Protein AF-A0A939VEC1-F1 (afdb_monomer)

Secondary structure (DSSP, 8-state):
--S---HHHHHHHHHHHHHHH-TTHHHHHHHHHHHHHHHHHHHHHHHHHHHHHHH--

Structure (mmCIF, N/CA/C/O backbone):
data_AF-A0A939VEC1-F1
#
_entry.id   AF-A0A939VEC1-F1
#
loop_
_atom_site.group_PDB
_atom_site.id
_atom_site.type_symbol
_atom_site.label_atom_id
_atom_site.label_alt_id
_atom_site.label_comp_id
_atom_site.label_asym_id
_atom_site.label_entity_id
_atom_site.label_seq_id
_atom_site.pdbx_PDB_ins_code
_atom_site.Cartn_x
_atom_site.Cartn_y
_atom_site.Cartn_z
_atom_site.occupancy
_atom_site.B_iso_or_equiv
_atom_site.auth_seq_id
_atom_site.auth_comp_id
_atom_site.auth_asym_id
_atom_site.auth_atom_id
_atom_site.pdbx_PDB_model_num
ATOM 1 N N . MET A 1 1 ? 7.680 -26.363 -21.111 1.00 57.88 1 MET A N 1
ATOM 2 C CA . MET A 1 1 ? 7.596 -25.145 -21.950 1.00 57.88 1 MET A CA 1
ATOM 3 C C . MET A 1 1 ? 6.558 -24.120 -21.457 1.00 57.88 1 MET A C 1
ATOM 5 O O . MET A 1 1 ? 6.366 -23.127 -22.134 1.00 57.88 1 MET A O 1
ATOM 9 N N . LEU A 1 2 ? 5.931 -24.298 -20.280 1.00 58.75 2 LEU A N 1
ATOM 10 C CA . LEU A 1 2 ? 4.930 -23.370 -19.707 1.00 58.75 2 LEU A CA 1
ATOM 11 C C . LEU A 1 2 ? 5.216 -23.044 -18.224 1.00 58.75 2 LEU A C 1
ATOM 13 O O . LEU A 1 2 ? 4.303 -22.846 -17.435 1.00 58.75 2 LEU A O 1
ATOM 17 N N . GLY A 1 3 ? 6.483 -23.106 -17.808 1.00 62.41 3 GLY A N 1
ATOM 18 C CA . GLY A 1 3 ? 6.844 -23.199 -16.387 1.00 62.41 3 GLY A CA 1
ATOM 19 C C . GLY A 1 3 ? 7.739 -22.090 -15.861 1.00 62.41 3 GLY A C 1
ATOM 20 O O . GLY A 1 3 ? 8.277 -22.242 -14.775 1.00 62.41 3 GLY A O 1
ATOM 21 N N . ASN A 1 4 ? 7.954 -21.019 -16.619 1.00 66.38 4 ASN A N 1
ATOM 22 C CA . ASN A 1 4 ? 8.795 -19.925 -16.160 1.00 66.38 4 ASN A CA 1
ATOM 23 C C . ASN A 1 4 ? 8.233 -18.628 -16.727 1.00 66.38 4 ASN A C 1
ATOM 25 O O . ASN A 1 4 ? 8.800 -18.099 -17.675 1.00 66.38 4 ASN A O 1
ATOM 29 N N . ILE A 1 5 ? 7.102 -18.160 -16.170 1.00 72.94 5 ILE A N 1
ATOM 30 C CA . ILE A 1 5 ? 6.724 -16.755 -16.348 1.00 72.94 5 ILE A CA 1
ATOM 31 C C . ILE A 1 5 ? 7.866 -15.956 -15.728 1.00 72.94 5 ILE A C 1
ATOM 33 O O . ILE A 1 5 ? 7.953 -15.803 -14.507 1.00 72.94 5 ILE A O 1
ATOM 37 N N . GLY A 1 6 ? 8.816 -15.577 -16.572 1.00 84.62 6 GLY A N 1
ATOM 38 C CA . GLY A 1 6 ? 10.040 -14.936 -16.140 1.00 84.62 6 GLY A CA 1
ATOM 39 C C . GLY A 1 6 ? 9.728 -13.531 -15.654 1.00 84.62 6 GLY A C 1
ATOM 40 O O . GLY A 1 6 ? 8.716 -12.934 -16.027 1.00 84.62 6 GLY A O 1
ATOM 41 N N . THR A 1 7 ? 10.639 -12.951 -14.876 1.00 89.06 7 THR A N 1
ATOM 42 C CA . THR A 1 7 ? 10.526 -11.556 -14.427 1.00 89.06 7 THR A CA 1
ATOM 43 C C . THR A 1 7 ? 10.206 -10.604 -15.591 1.00 89.06 7 THR A C 1
ATOM 45 O O . THR A 1 7 ? 9.422 -9.675 -15.422 1.00 89.06 7 THR A O 1
ATOM 48 N N . GLY A 1 8 ? 10.736 -10.870 -16.794 1.00 90.62 8 GLY A N 1
ATOM 49 C CA . GLY A 1 8 ? 10.461 -10.085 -18.003 1.00 90.62 8 GLY A CA 1
ATOM 50 C C . GLY A 1 8 ? 8.999 -10.112 -18.467 1.00 90.62 8 GLY A C 1
ATOM 51 O O . GLY A 1 8 ? 8.452 -9.064 -18.801 1.00 90.62 8 GLY A O 1
ATOM 52 N N . GLU A 1 9 ? 8.337 -11.268 -18.440 1.00 89.44 9 GLU A N 1
ATOM 53 C CA . GLU A 1 9 ? 6.928 -11.386 -18.846 1.00 89.44 9 GLU A CA 1
ATOM 54 C C . GLU A 1 9 ? 6.006 -10.691 -17.841 1.00 89.44 9 GLU A C 1
ATOM 56 O O . GLU A 1 9 ? 5.080 -9.985 -18.238 1.00 89.44 9 GLU A O 1
ATOM 61 N N . ILE A 1 10 ? 6.317 -10.797 -16.543 1.00 92.06 10 ILE A N 1
ATOM 62 C CA . ILE A 1 10 ? 5.598 -10.068 -15.487 1.00 92.06 10 ILE A CA 1
ATOM 63 C C . ILE A 1 10 ? 5.716 -8.556 -15.705 1.00 92.06 10 ILE A C 1
ATOM 65 O O . ILE A 1 10 ? 4.712 -7.851 -15.613 1.00 92.06 10 ILE A O 1
ATOM 69 N N . VAL A 1 11 ? 6.911 -8.050 -16.031 1.00 93.44 11 VAL A N 1
ATOM 70 C CA . VAL A 1 11 ? 7.111 -6.619 -16.320 1.00 93.44 11 VAL A CA 1
ATOM 71 C C . VAL A 1 11 ? 6.299 -6.181 -17.539 1.00 93.44 11 VAL A C 1
ATOM 73 O O . VAL A 1 11 ? 5.665 -5.130 -17.490 1.00 93.44 11 VAL A O 1
ATOM 76 N N . ILE A 1 12 ? 6.263 -6.978 -18.609 1.00 94.44 12 ILE A N 1
ATOM 77 C CA . ILE A 1 12 ? 5.484 -6.655 -19.815 1.00 94.44 12 ILE A CA 1
ATOM 78 C C . ILE A 1 12 ? 3.984 -6.604 -19.501 1.00 94.44 12 ILE A C 1
ATOM 80 O O . ILE A 1 12 ? 3.310 -5.653 -19.898 1.00 94.44 12 ILE A O 1
ATOM 84 N N . ILE A 1 13 ? 3.461 -7.575 -18.748 1.00 93.12 13 ILE A N 1
ATOM 85 C CA . ILE A 1 13 ? 2.052 -7.588 -18.328 1.00 93.12 13 ILE A CA 1
ATOM 86 C C . ILE A 1 13 ? 1.753 -6.385 -17.426 1.00 93.12 13 ILE A C 1
ATOM 88 O O . ILE A 1 13 ? 0.753 -5.696 -17.629 1.00 93.12 13 ILE A O 1
ATOM 92 N N . ALA A 1 14 ? 2.633 -6.087 -16.469 1.00 91.88 14 ALA A N 1
ATOM 93 C CA . ALA A 1 14 ? 2.489 -4.932 -15.591 1.00 91.88 14 ALA A CA 1
ATOM 94 C C . ALA A 1 14 ? 2.479 -3.618 -16.385 1.00 91.88 14 ALA A C 1
ATOM 96 O O . ALA A 1 14 ? 1.644 -2.759 -16.114 1.00 91.88 14 ALA A O 1
ATOM 97 N N . LEU A 1 15 ? 3.342 -3.476 -17.395 1.00 94.44 15 LEU A N 1
ATOM 98 C CA . LEU A 1 15 ? 3.350 -2.323 -18.296 1.00 94.44 15 LEU A CA 1
ATOM 99 C C . LEU A 1 15 ? 2.078 -2.243 -19.144 1.00 94.44 15 LEU A C 1
ATOM 101 O O . LEU A 1 15 ? 1.519 -1.158 -19.276 1.00 94.44 15 LEU A O 1
ATOM 105 N N . ALA A 1 16 ? 1.576 -3.360 -19.673 1.00 94.62 16 ALA A N 1
ATOM 106 C CA . ALA A 1 16 ? 0.318 -3.378 -20.418 1.00 94.62 16 ALA A CA 1
ATOM 107 C C . ALA A 1 16 ? -0.857 -2.912 -19.540 1.00 94.62 16 ALA A C 1
ATOM 109 O O . ALA A 1 16 ? -1.612 -2.021 -19.930 1.00 94.62 16 ALA A O 1
ATOM 110 N N . VAL A 1 17 ? -0.964 -3.433 -18.314 1.00 93.56 17 VAL A N 1
ATOM 111 C CA . VAL A 1 17 ? -1.958 -2.984 -17.325 1.00 93.56 17 VAL A CA 1
ATOM 112 C C . VAL A 1 17 ? -1.752 -1.503 -16.983 1.00 93.56 17 VAL A C 1
ATOM 114 O O . VAL A 1 17 ? -2.715 -0.740 -16.926 1.00 93.56 17 VAL A O 1
ATOM 117 N N . LEU A 1 18 ? -0.506 -1.057 -16.818 1.00 93.25 18 LEU A N 1
ATOM 118 C CA . LEU A 1 18 ? -0.179 0.338 -16.528 1.00 93.25 18 LEU A CA 1
ATOM 119 C C . LEU A 1 18 ? -0.576 1.286 -17.665 1.00 93.25 18 LEU A C 1
ATOM 121 O O . LEU A 1 18 ? -0.997 2.403 -17.384 1.00 93.25 18 LEU A O 1
ATOM 125 N N . LEU A 1 19 ? -0.462 0.866 -18.925 1.00 93.88 19 LEU A N 1
ATOM 126 C CA .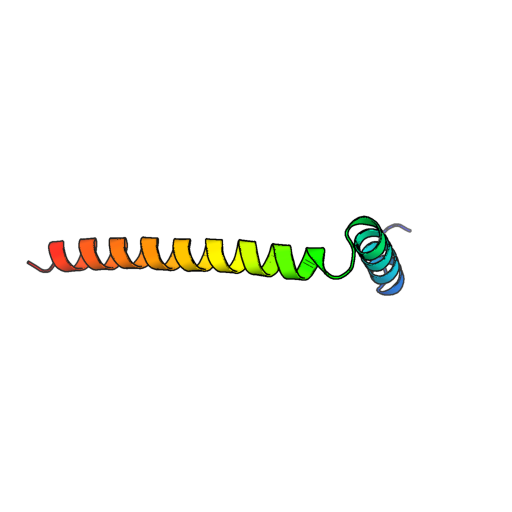 LEU A 1 19 ? -0.887 1.656 -20.083 1.00 93.88 19 LEU A CA 1
ATOM 127 C C . LEU A 1 19 ? -2.414 1.716 -20.203 1.00 93.88 19 LEU A C 1
ATOM 129 O O . LEU A 1 19 ? -2.955 2.780 -20.493 1.00 93.88 19 LEU A O 1
ATOM 133 N N . LEU A 1 20 ? -3.111 0.608 -19.933 1.00 93.56 20 LEU A N 1
ATOM 134 C CA . LEU A 1 20 ? -4.577 0.544 -19.992 1.00 93.56 20 LEU A CA 1
ATOM 135 C C . LEU A 1 20 ? -5.245 1.342 -18.867 1.00 93.56 20 LEU A C 1
ATOM 137 O O . LEU A 1 20 ? -6.205 2.077 -19.096 1.00 93.56 20 LEU A O 1
ATOM 141 N N . PHE A 1 21 ? -4.747 1.200 -17.640 1.00 90.62 21 PHE A N 1
ATOM 142 C CA . PHE A 1 21 ? -5.331 1.849 -16.467 1.00 90.62 21 PHE A CA 1
ATOM 143 C C . PHE A 1 21 ? -4.667 3.194 -16.146 1.00 90.62 21 PHE A C 1
ATOM 145 O O . PHE A 1 21 ? -5.285 4.048 -15.514 1.00 90.62 21 PHE A O 1
ATOM 152 N N . GLY A 1 22 ? -3.441 3.432 -16.604 1.00 86.81 22 GLY A N 1
ATOM 153 C CA . GLY A 1 22 ? -2.638 4.599 -16.250 1.00 86.81 22 GLY A CA 1
ATOM 154 C C . GLY A 1 22 ? -1.977 4.460 -14.873 1.00 86.81 22 GLY A C 1
ATOM 155 O O . GLY A 1 22 ? -2.571 3.968 -13.911 1.00 86.81 22 GLY A O 1
ATOM 156 N N . GLY A 1 23 ? -0.756 4.985 -14.731 1.00 85.50 23 GLY A N 1
ATOM 157 C CA . GLY A 1 23 ? 0.014 4.894 -13.480 1.00 85.50 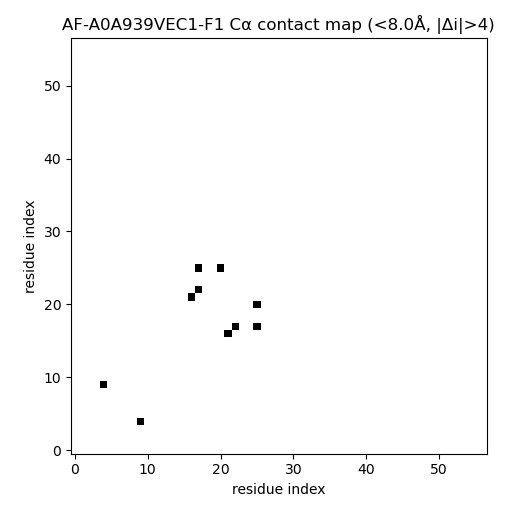23 GLY A CA 1
ATOM 158 C C . GLY A 1 23 ? -0.582 5.600 -12.264 1.00 85.50 23 GLY A C 1
ATOM 159 O O . GLY A 1 23 ? -0.161 5.336 -11.144 1.00 85.50 23 GLY A O 1
ATOM 160 N N . LYS A 1 24 ? -1.586 6.461 -12.456 1.00 86.69 24 LYS A N 1
ATOM 161 C CA . LYS A 1 24 ? -2.284 7.148 -11.359 1.00 86.69 24 LYS A CA 1
ATOM 162 C C . LYS A 1 24 ? -3.471 6.357 -10.803 1.00 86.69 24 LYS A C 1
ATOM 164 O O . LYS A 1 24 ? -3.746 6.477 -9.612 1.00 86.69 24 LYS A O 1
ATOM 169 N N . LYS A 1 25 ? -4.125 5.509 -11.610 1.00 88.12 25 LYS A N 1
ATOM 170 C CA . LYS A 1 25 ? -5.331 4.783 -11.175 1.00 88.12 25 LYS A CA 1
ATOM 171 C C . LYS A 1 25 ? -5.021 3.647 -10.210 1.00 88.12 25 LYS A C 1
ATOM 173 O O . LYS A 1 25 ? -5.763 3.456 -9.258 1.00 88.12 25 LYS A O 1
ATOM 178 N N . ILE A 1 26 ? -3.913 2.929 -10.397 1.00 89.38 26 ILE A N 1
ATOM 179 C CA . ILE A 1 26 ? -3.523 1.839 -9.486 1.00 89.38 26 ILE A CA 1
ATOM 180 C C . ILE A 1 26 ? -3.293 2.363 -8.048 1.00 89.38 26 ILE A C 1
ATOM 182 O O . ILE A 1 26 ? -3.930 1.844 -7.130 1.00 89.38 26 ILE A O 1
ATOM 186 N N . PRO A 1 27 ? -2.493 3.428 -7.815 1.00 87.75 27 PRO A N 1
ATOM 187 C CA . PRO A 1 27 ? -2.346 4.023 -6.485 1.00 87.75 27 PRO A CA 1
ATOM 188 C C . PRO A 1 27 ? -3.647 4.587 -5.905 1.00 87.75 27 PRO A C 1
ATOM 190 O O . PRO A 1 27 ? -3.864 4.517 -4.698 1.00 87.75 27 PRO A O 1
ATOM 193 N N . GLU A 1 28 ? -4.509 5.170 -6.737 1.00 92.69 28 GLU A N 1
ATOM 194 C CA . GLU A 1 28 ? -5.791 5.734 -6.304 1.00 92.69 28 GLU A CA 1
ATOM 195 C C . GL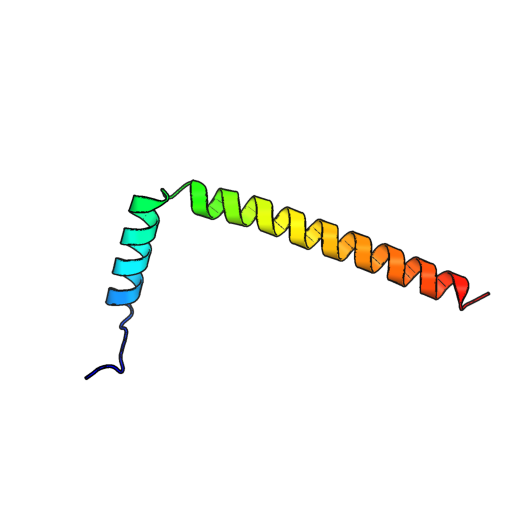U A 1 28 ? -6.764 4.642 -5.836 1.00 92.69 28 GLU A C 1
ATOM 197 O O . GLU A 1 28 ? -7.333 4.743 -4.744 1.00 92.69 28 GLU A O 1
ATOM 202 N N . LEU A 1 29 ? -6.851 3.542 -6.589 1.00 91.62 29 LEU A N 1
ATOM 203 C CA . LEU A 1 29 ? -7.607 2.351 -6.208 1.00 91.62 29 LEU A CA 1
ATOM 204 C C . LEU A 1 29 ? -7.054 1.743 -4.916 1.00 91.62 29 LEU A C 1
ATOM 206 O O . LEU A 1 29 ? -7.823 1.522 -3.983 1.00 91.62 29 LEU A O 1
ATOM 210 N N . MET A 1 30 ? -5.733 1.574 -4.796 1.00 92.62 30 MET A N 1
ATOM 211 C CA . MET A 1 30 ? -5.100 1.082 -3.563 1.00 92.62 30 MET A CA 1
ATOM 212 C C . MET A 1 30 ? -5.405 1.972 -2.354 1.00 92.62 30 MET A C 1
ATOM 214 O O . MET A 1 30 ? -5.696 1.460 -1.276 1.00 92.62 30 MET A O 1
ATOM 218 N N . LYS A 1 31 ? -5.388 3.301 -2.517 1.00 94.62 31 LYS A N 1
ATOM 219 C CA . LYS A 1 31 ? -5.759 4.236 -1.444 1.00 94.62 31 LYS A CA 1
ATOM 220 C C . LYS A 1 31 ? -7.226 4.085 -1.044 1.00 94.62 31 LYS A C 1
ATOM 222 O O . LYS A 1 31 ? -7.518 4.108 0.149 1.00 94.62 31 LYS A O 1
ATOM 227 N N . SER A 1 32 ? -8.139 3.935 -2.004 1.00 94.56 32 SER A N 1
ATOM 228 C CA . SER A 1 32 ? -9.572 3.753 -1.720 1.00 94.56 32 SER A CA 1
ATOM 229 C C . SER A 1 32 ? -9.862 2.421 -1.015 1.00 94.56 32 SER A C 1
ATOM 231 O O . SER A 1 32 ? -10.525 2.410 0.021 1.00 94.56 32 SER A O 1
ATOM 233 N N . VAL A 1 33 ? -9.270 1.323 -1.495 1.00 96.19 33 VAL A N 1
ATOM 234 C CA . VAL A 1 33 ? -9.369 -0.007 -0.880 1.00 96.19 33 VAL A CA 1
ATOM 235 C C . VAL A 1 33 ? -8.729 -0.002 0.505 1.00 96.19 33 VAL A C 1
ATOM 237 O O . VAL A 1 33 ? -9.327 -0.490 1.456 1.00 96.19 33 VAL A O 1
ATOM 240 N N . GLY A 1 34 ? -7.552 0.610 0.657 1.00 95.25 34 GLY A N 1
ATOM 241 C CA . GLY A 1 34 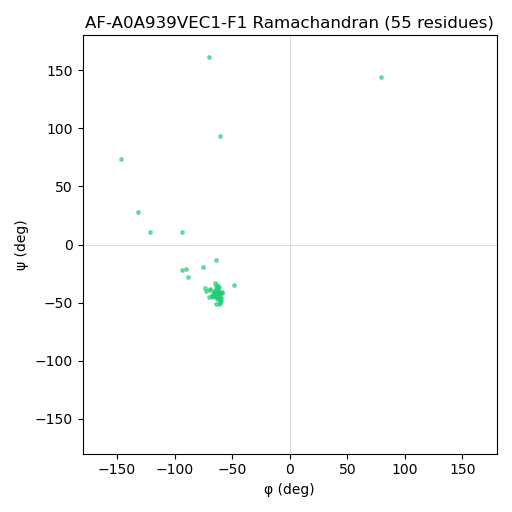? -6.860 0.714 1.941 1.00 95.25 34 GLY A CA 1
ATOM 242 C C . GLY A 1 34 ? -7.668 1.480 2.990 1.00 95.25 34 GLY A C 1
ATOM 243 O O . GLY A 1 34 ? -7.726 1.059 4.143 1.00 95.25 34 GLY A O 1
ATOM 244 N N . LYS A 1 35 ? -8.348 2.562 2.588 1.00 96.38 35 LYS A N 1
ATOM 245 C CA . LYS A 1 35 ? -9.291 3.277 3.460 1.00 96.38 35 LYS A CA 1
ATOM 246 C C . LYS A 1 35 ? -10.475 2.391 3.853 1.00 96.38 35 LYS A C 1
ATOM 248 O O . LYS A 1 35 ? -10.769 2.296 5.037 1.00 96.38 35 LYS A O 1
ATOM 253 N N . GLY A 1 36 ? -11.093 1.698 2.893 1.00 96.75 36 GLY A N 1
ATOM 254 C CA . GLY A 1 36 ? -12.212 0.787 3.160 1.00 96.75 36 GLY A CA 1
ATOM 255 C C . GLY A 1 36 ? -11.843 -0.352 4.115 1.00 96.75 36 GLY A C 1
ATOM 256 O O . GLY A 1 36 ? -12.547 -0.590 5.091 1.00 96.75 36 GLY A O 1
ATOM 257 N N . VAL A 1 37 ? -10.696 -1.005 3.894 1.00 96.81 37 VAL 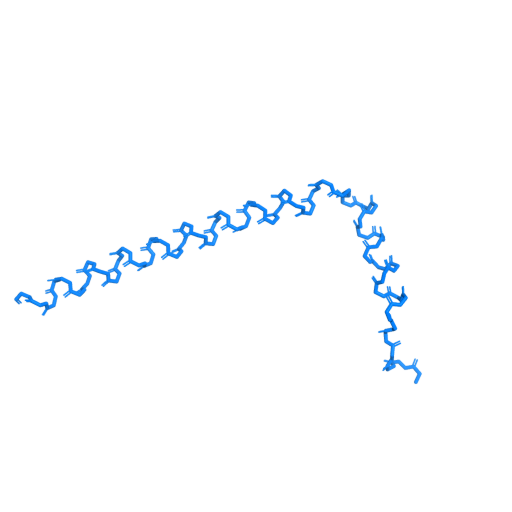A N 1
ATOM 258 C CA . VAL A 1 37 ? -10.187 -2.073 4.773 1.00 96.81 37 VAL A CA 1
ATOM 259 C C . VAL A 1 37 ? -9.885 -1.544 6.174 1.00 96.81 37 VAL A C 1
ATOM 261 O O . VAL A 1 37 ? -10.162 -2.231 7.155 1.00 96.81 37 VAL A O 1
ATOM 264 N N . ARG A 1 38 ? -9.329 -0.331 6.293 1.00 96.25 38 ARG A N 1
ATOM 265 C CA . ARG A 1 38 ? -9.055 0.291 7.592 1.00 96.25 38 ARG A CA 1
ATOM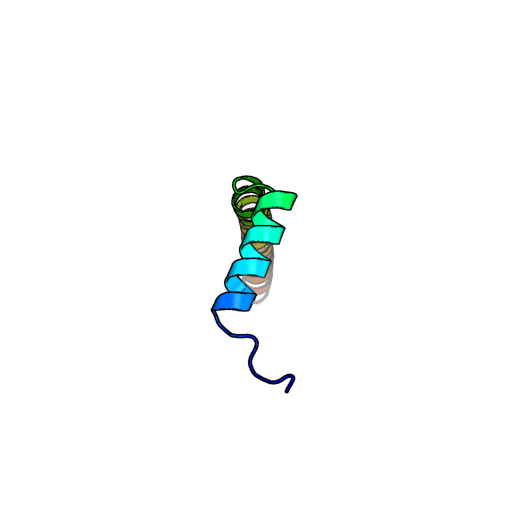 266 C C . ARG A 1 38 ? -10.343 0.564 8.367 1.00 96.25 38 ARG A C 1
ATOM 268 O O . ARG A 1 38 ? -10.444 0.109 9.499 1.00 96.25 38 ARG A O 1
ATOM 275 N N . SER A 1 39 ? -11.321 1.223 7.749 1.00 96.56 39 SER A N 1
ATOM 276 C CA . SER A 1 39 ? -12.608 1.513 8.393 1.00 96.56 39 SER A CA 1
ATOM 277 C C . SER A 1 39 ? -13.376 0.240 8.751 1.00 96.56 39 SER A C 1
ATOM 279 O O . SER A 1 39 ? -14.005 0.182 9.799 1.00 96.56 39 SER A O 1
ATOM 281 N N . PHE A 1 40 ? -13.277 -0.810 7.926 1.00 96.56 40 PHE A N 1
ATOM 282 C CA . PHE A 1 40 ? -13.852 -2.115 8.252 1.00 96.56 40 PHE A CA 1
ATOM 283 C C . PHE A 1 40 ? -13.209 -2.728 9.502 1.00 96.56 40 PHE A C 1
ATOM 285 O O . PHE A 1 40 ? -13.910 -3.207 10.385 1.00 96.56 40 PHE A O 1
ATOM 292 N N . ARG A 1 41 ? -11.873 -2.691 9.602 1.00 96.06 41 ARG A N 1
ATOM 293 C CA . ARG A 1 41 ? -11.152 -3.198 10.779 1.00 96.06 41 ARG A CA 1
ATOM 294 C C . ARG A 1 41 ? -11.456 -2.402 12.045 1.00 96.06 41 ARG A C 1
ATOM 296 O O . ARG A 1 41 ? -11.577 -3.010 13.098 1.00 96.06 41 ARG A O 1
ATOM 303 N N . GLU A 1 42 ? -11.554 -1.079 11.938 1.00 96.50 42 GLU A N 1
ATOM 304 C CA . GLU A 1 42 ? -11.920 -0.199 13.055 1.00 96.50 42 GLU A CA 1
ATOM 305 C C . GLU A 1 42 ? -13.329 -0.544 13.564 1.00 96.50 42 GLU A C 1
ATOM 307 O O . GLU A 1 42 ? -13.468 -0.892 14.729 1.00 96.50 42 GLU A O 1
ATOM 312 N N . GLY A 1 43 ? -14.330 -0.624 12.679 1.00 95.88 43 GLY A N 1
ATOM 313 C CA . GLY A 1 43 ? -15.694 -0.985 13.085 1.00 95.88 43 GLY A CA 1
ATOM 314 C C . GLY A 1 43 ? -15.824 -2.393 13.680 1.00 95.88 43 GLY A C 1
ATOM 315 O O . GLY A 1 43 ? -16.577 -2.588 14.625 1.00 95.88 43 GLY A O 1
ATOM 316 N N . VAL A 1 44 ? -15.076 -3.383 13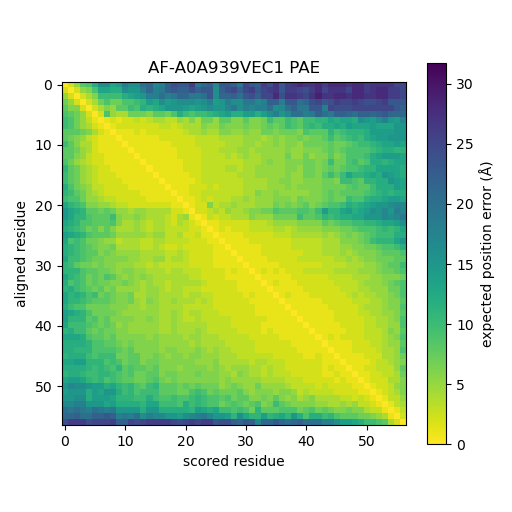.173 1.00 95.94 44 VAL A N 1
ATOM 317 C CA . VAL A 1 44 ? -15.059 -4.731 13.777 1.00 95.94 44 VAL A CA 1
ATOM 318 C C . VAL A 1 44 ? -14.453 -4.703 15.181 1.00 95.94 44 VAL A C 1
ATOM 320 O O . VAL A 1 44 ? -14.944 -5.401 16.064 1.00 95.94 44 VAL A O 1
ATOM 323 N N . LYS A 1 45 ? -13.404 -3.902 15.391 1.00 95.12 45 LYS A N 1
ATOM 324 C CA . LYS A 1 45 ? -12.756 -3.776 16.695 1.00 95.12 45 LYS A CA 1
ATOM 325 C C . LYS A 1 45 ? -13.668 -3.094 17.714 1.00 95.12 45 LYS A C 1
ATOM 327 O O . LYS A 1 45 ? -13.765 -3.584 18.830 1.00 95.12 45 LYS A O 1
ATOM 332 N N . ASP A 1 46 ? -14.355 -2.027 17.315 1.00 94.25 46 ASP A N 1
ATOM 333 C CA . ASP A 1 46 ? -15.296 -1.324 18.193 1.00 94.25 46 ASP A CA 1
ATOM 334 C C . ASP A 1 46 ? -16.408 -2.273 18.678 1.00 94.25 46 ASP A C 1
ATOM 336 O O . ASP A 1 46 ? -16.710 -2.317 19.866 1.00 94.25 46 ASP A O 1
ATOM 340 N N . VAL A 1 47 ? -16.937 -3.123 17.786 1.00 93.62 47 VAL A N 1
ATOM 341 C CA . VAL A 1 47 ? -17.928 -4.157 18.140 1.00 93.62 47 VAL A CA 1
ATOM 342 C C . VAL A 1 47 ? -17.345 -5.224 19.074 1.00 93.62 47 VAL A C 1
ATOM 344 O O . VAL A 1 47 ? -18.015 -5.667 20.003 1.00 93.62 47 VAL A O 1
ATOM 347 N N . GLU A 1 48 ? -16.106 -5.666 18.843 1.00 92.19 48 GLU A N 1
ATOM 348 C CA . GLU A 1 48 ? -15.439 -6.632 19.726 1.00 92.19 48 GLU A CA 1
ATOM 349 C C . GLU A 1 48 ? -15.219 -6.056 21.134 1.00 92.19 48 GLU A C 1
ATOM 351 O O . GLU A 1 48 ? -15.414 -6.764 22.125 1.00 92.19 48 GLU A O 1
ATOM 356 N N . ASP A 1 49 ? -14.836 -4.783 21.221 1.00 92.38 49 ASP A N 1
ATOM 357 C CA . ASP A 1 49 ? -14.616 -4.083 22.483 1.00 92.38 49 ASP A CA 1
ATOM 358 C C . ASP A 1 49 ? -15.952 -3.849 23.226 1.00 92.38 49 ASP A C 1
ATOM 360 O O . ASP A 1 49 ? -16.006 -4.057 24.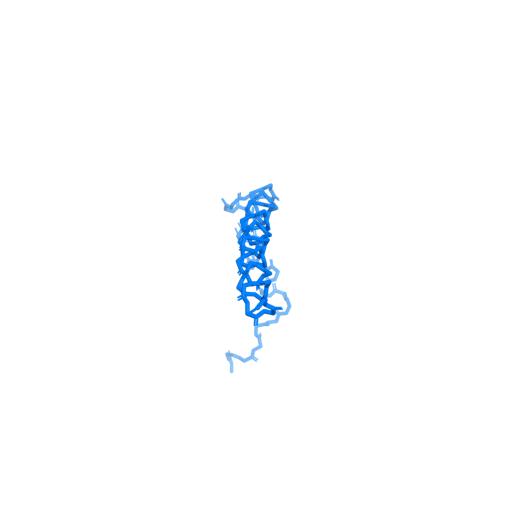438 1.00 92.38 49 ASP A O 1
ATOM 364 N N . GLU A 1 50 ? -17.049 -3.514 22.532 1.00 89.44 50 GLU A N 1
ATOM 365 C CA . GLU A 1 50 ? -18.403 -3.451 23.123 1.00 89.44 50 GLU A CA 1
ATOM 366 C C . GLU A 1 50 ? -18.835 -4.803 23.712 1.00 89.44 50 GLU A C 1
ATOM 368 O O . GLU A 1 50 ? -19.226 -4.872 24.876 1.00 89.44 50 GLU A O 1
ATOM 373 N N . ILE A 1 51 ? -18.681 -5.897 22.956 1.00 89.81 51 ILE A N 1
ATOM 374 C CA . ILE A 1 51 ? -19.056 -7.243 23.419 1.00 89.81 51 ILE A CA 1
ATOM 375 C C . ILE A 1 51 ? -18.248 -7.655 24.658 1.00 89.81 51 ILE A C 1
ATOM 377 O O . ILE A 1 51 ? -18.804 -8.254 25.575 1.00 89.81 51 ILE A O 1
ATOM 381 N N . LYS A 1 52 ? -16.943 -7.350 24.707 1.00 87.06 52 LYS A N 1
ATOM 382 C CA . LYS A 1 52 ? -16.100 -7.662 25.875 1.00 87.06 52 LYS A CA 1
ATOM 383 C C . LYS A 1 52 ? -16.521 -6.885 27.119 1.00 87.06 52 LYS A C 1
ATOM 385 O O . LYS A 1 52 ? -16.621 -7.481 28.184 1.00 87.06 52 LYS A O 1
ATOM 390 N N . ASN A 1 53 ? -16.801 -5.591 26.982 1.00 84.69 53 ASN A N 1
ATOM 391 C CA . ASN A 1 53 ? -17.220 -4.763 28.114 1.00 84.69 53 ASN A CA 1
ATOM 392 C C . ASN A 1 53 ? -18.581 -5.200 28.689 1.00 84.69 53 ASN A C 1
ATOM 394 O O . ASN A 1 53 ? -18.765 -5.133 29.901 1.00 84.69 53 ASN A O 1
ATOM 398 N N . ASP A 1 54 ? -19.495 -5.695 27.849 1.00 80.88 54 ASP A N 1
ATOM 399 C CA . ASP A 1 54 ? -20.797 -6.234 28.272 1.00 80.88 54 ASP A CA 1
ATOM 400 C C . ASP A 1 54 ? -20.708 -7.633 28.921 1.00 80.88 54 ASP A C 1
ATOM 402 O O . ASP A 1 54 ? -21.634 -8.054 29.613 1.00 80.88 54 ASP A O 1
ATOM 406 N N . LEU A 1 55 ? -19.615 -8.373 28.700 1.00 75.44 55 LEU A N 1
ATOM 407 C CA . LEU A 1 55 ? -19.369 -9.697 29.294 1.00 75.44 55 LEU A CA 1
ATOM 408 C C . LEU A 1 55 ? -18.628 -9.629 30.640 1.00 75.44 55 LEU A C 1
ATOM 410 O O . LEU A 1 55 ? -18.699 -10.588 31.409 1.00 75.44 55 LEU A O 1
ATOM 414 N N . ASP A 1 56 ? -17.927 -8.525 30.910 1.00 68.12 56 ASP A N 1
ATOM 415 C CA . ASP A 1 56 ? -17.156 -8.285 32.139 1.00 68.12 56 ASP A CA 1
ATOM 416 C C . ASP A 1 56 ? -17.961 -7.530 33.235 1.00 68.12 56 ASP A C 1
ATOM 418 O O . ASP A 1 56 ? -17.381 -7.110 34.244 1.00 68.12 56 ASP A O 1
ATOM 422 N N . VAL A 1 57 ? -19.289 -7.377 33.068 1.00 57.41 57 VAL A N 1
ATOM 423 C CA . VAL A 1 57 ? -20.247 -6.844 34.072 1.00 57.41 57 VAL A CA 1
ATOM 424 C C . VAL A 1 57 ? -21.083 -7.918 34.764 1.00 57.41 57 VAL A C 1
ATOM 426 O O . VAL A 1 57 ? -21.525 -8.882 34.101 1.00 57.41 57 VAL A O 1
#

Foldseek 3Di:
DPPDCDPVVVVVVVVVVCVVCPPVRVVVVVVVVVVVVVVVVVVVVVVVVVVVVVVVD

Sequence (57 aa):
MLGNIGTGEIVIIALAVLLLFGGKKIPELMKSVGKGVRSFREGVKDVE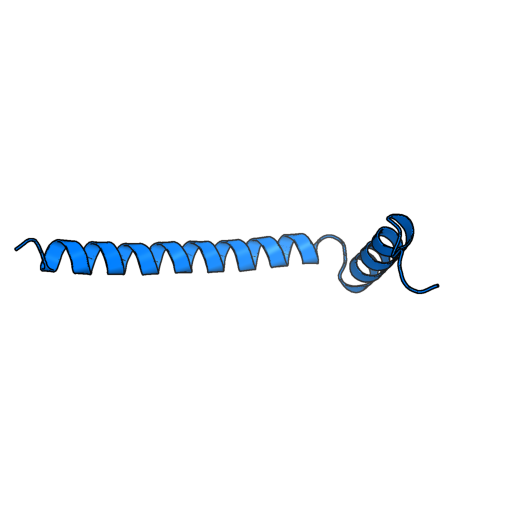DEIKNDLDV

pLDDT: mean 88.37, std 10.4, range [57.41, 96.81]

Solvent-accessible surface area (backbone atoms only — not comparable to full-atom values): 3365 Å² total; per-residue (Å²): 143,87,84,69,90,40,77,67,54,53,50,51,52,51,48,52,52,35,68,75,62,34,80,63,45,60,59,50,50,50,51,53,51,52,51,51,54,48,55,51,53,50,54,53,46,54,52,52,52,51,55,49,59,66,67,77,107

Radius of gyration: 20.78 Å; Cα contacts (8 Å, |Δi|>4): 5; chains: 1; bounding box: 31×32×56 Å

Mean predicted aligned error: 7.14 Å